Protein AF-A0A7T4A1D5-F1 (afdb_monomer_lite)

Secondary structure (DSSP, 8-state):
---TTHHHHHHHHHHHHHHHHHT-HHHHHHTEEEEEEEEETTEEEEE-HHHHHHHHHHH--EEEEEEEEE-SSSEEEEEEEEEETTEEEEEEEEEEEEEEEETTEEEEEEEEEESSHHHHHHHHHHHHHHHHH-----S--

Foldseek 3Di:
DPDPLPVQLVVLVVLCLVCLQVLPLVSQQVSEDAWAWEQDPVGIDTDHSNVSSVCSVVFVKHWDWDDWADDDSFWIKTWTFMATPVGRPTAIKIWIWGWDQDPSGIHTRYTYIGNDPVVRVVVRVVVVVVVVVPDPPPPDD

pLDDT: mean 91.32, std 13.36, range [38.12, 98.81]

Sequence (141 aa):
MTSQHTPAIEAAISEWHAAVNSGDRARCVRAVGDPIVVLGPKGAGPITPAEFADWVDRSGIRMTPRSWHPISERLMVVEQEATWPQNPTPTRVATVFRISDAARGTVVTAALRQPSLRSALDLAFICREMAATDHTADPLA

Radius of gyration: 15.19 Å; chains: 1; bounding box: 49×26×37 Å

InterPro domains:
  IPR032710 NTF2-like domain superfamily [SSF54427] (6-103)

Structure (mmCIF, N/CA/C/O backbone):
data_AF-A0A7T4A1D5-F1
#
_entry.id   AF-A0A7T4A1D5-F1
#
loop_
_atom_site.group_PDB
_atom_site.id
_atom_site.type_symbol
_atom_site.label_atom_id
_atom_site.label_alt_id
_atom_site.label_comp_id
_atom_site.label_asym_id
_atom_site.label_entity_id
_atom_site.label_seq_id
_atom_site.pdbx_PDB_ins_code
_atom_site.Cartn_x
_atom_site.Cartn_y
_atom_site.Cartn_z
_atom_site.occupancy
_atom_site.B_iso_or_equiv
_atom_site.auth_seq_id
_atom_site.auth_comp_id
_atom_site.auth_asym_id
_atom_site.auth_atom_id
_atom_site.pdbx_PDB_model_num
ATOM 1 N N . MET A 1 1 ? 24.663 9.618 6.011 1.00 38.12 1 MET A N 1
ATOM 2 C CA . MET A 1 1 ? 24.350 10.159 4.673 1.00 38.12 1 MET A CA 1
ATOM 3 C C . MET A 1 1 ? 22.866 9.949 4.447 1.00 38.12 1 MET A C 1
ATOM 5 O O . MET A 1 1 ? 22.446 8.811 4.315 1.00 38.12 1 MET A O 1
ATOM 9 N N . THR A 1 2 ? 22.055 10.999 4.535 1.00 43.38 2 THR A N 1
ATOM 10 C CA . THR A 1 2 ? 20.627 10.939 4.196 1.00 43.38 2 THR A CA 1
ATOM 11 C C . THR A 1 2 ? 20.516 10.784 2.681 1.00 43.38 2 THR A C 1
ATOM 13 O O . THR A 1 2 ? 20.916 11.681 1.942 1.00 43.38 2 THR A O 1
ATOM 16 N N . SER A 1 3 ? 20.070 9.614 2.216 1.00 53.41 3 SER A N 1
ATOM 17 C CA . SER A 1 3 ? 19.931 9.317 0.788 1.00 53.41 3 SER A CA 1
ATOM 18 C C . SER A 1 3 ? 18.976 10.307 0.122 1.00 53.41 3 SER A C 1
ATOM 20 O O . SER A 1 3 ? 17.866 10.529 0.602 1.00 53.41 3 SER A O 1
ATOM 22 N N . GLN A 1 4 ? 19.390 10.867 -1.016 1.00 56.34 4 GLN A N 1
ATOM 23 C CA . GLN A 1 4 ? 18.609 11.823 -1.814 1.00 56.34 4 GLN A CA 1
ATOM 24 C C . GLN A 1 4 ? 17.277 11.239 -2.341 1.00 56.34 4 GLN A C 1
ATOM 26 O O . GLN A 1 4 ? 16.424 11.986 -2.807 1.00 56.34 4 GLN A O 1
ATOM 31 N N . HIS A 1 5 ? 17.077 9.921 -2.222 1.00 66.44 5 HIS A N 1
ATOM 32 C CA . HIS A 1 5 ? 15.896 9.186 -2.682 1.00 66.44 5 HIS A CA 1
ATOM 33 C C . HIS A 1 5 ? 14.720 9.167 -1.689 1.00 66.44 5 HIS A C 1
ATOM 35 O O . HIS A 1 5 ? 13.578 8.986 -2.108 1.00 66.44 5 HIS A O 1
ATOM 41 N N . THR A 1 6 ? 14.954 9.390 -0.391 1.00 76.12 6 THR A N 1
ATOM 42 C CA . THR A 1 6 ? 13.886 9.340 0.627 1.00 76.12 6 THR A CA 1
ATOM 43 C C . THR A 1 6 ? 12.722 10.302 0.336 1.00 76.12 6 THR A C 1
ATOM 45 O O . THR A 1 6 ? 11.578 9.850 0.392 1.00 76.12 6 THR A O 1
ATOM 48 N N . PRO A 1 7 ? 12.953 11.569 -0.073 1.00 83.94 7 PRO A N 1
ATOM 49 C CA . PRO A 1 7 ? 11.863 12.491 -0.399 1.00 83.94 7 PRO A CA 1
ATOM 50 C C . PRO A 1 7 ? 10.974 12.018 -1.560 1.00 83.94 7 PRO A C 1
ATOM 52 O O . PRO A 1 7 ? 9.764 12.228 -1.532 1.00 83.94 7 PRO A O 1
ATOM 55 N N . ALA A 1 8 ? 11.546 11.355 -2.573 1.00 87.75 8 ALA A N 1
ATOM 56 C CA . ALA A 1 8 ? 10.786 10.842 -3.716 1.00 87.75 8 ALA A CA 1
ATOM 57 C C . ALA A 1 8 ? 9.917 9.633 -3.328 1.00 87.75 8 ALA A C 1
ATOM 59 O O . ALA A 1 8 ? 8.749 9.559 -3.717 1.00 87.75 8 ALA A O 1
ATOM 60 N N . ILE A 1 9 ? 10.457 8.721 -2.507 1.00 94.06 9 ILE A N 1
ATOM 61 C CA . ILE A 1 9 ? 9.702 7.590 -1.946 1.00 94.06 9 ILE A CA 1
ATOM 62 C C . ILE A 1 9 ? 8.525 8.098 -1.106 1.00 94.06 9 ILE A C 1
ATOM 64 O O . ILE A 1 9 ? 7.390 7.654 -1.287 1.00 94.06 9 ILE A O 1
ATOM 68 N N . GLU A 1 10 ? 8.785 9.042 -0.198 1.00 95.56 10 GLU A N 1
ATOM 69 C CA . GLU A 1 10 ? 7.761 9.625 0.671 1.00 95.56 10 GLU A CA 1
ATOM 70 C C . GLU A 1 10 ? 6.669 10.337 -0.130 1.00 95.56 10 GLU A C 1
ATOM 72 O O . GLU A 1 10 ? 5.488 10.175 0.183 1.00 95.56 10 GLU A O 1
ATOM 77 N N . ALA A 1 11 ? 7.030 11.062 -1.194 1.00 95.56 11 ALA A N 1
ATOM 78 C CA . ALA A 1 11 ? 6.071 11.727 -2.072 1.00 95.56 11 ALA A CA 1
ATOM 79 C C . ALA A 1 11 ? 5.159 10.725 -2.799 1.00 95.56 11 ALA A C 1
ATOM 81 O O . ALA A 1 11 ? 3.936 10.875 -2.760 1.00 95.56 11 ALA A O 1
ATOM 82 N N . ALA A 1 12 ? 5.724 9.671 -3.398 1.00 96.88 12 ALA A N 1
ATOM 83 C CA . ALA A 1 12 ? 4.948 8.641 -4.093 1.00 96.88 12 ALA A CA 1
ATOM 84 C C . ALA A 1 12 ? 3.997 7.893 -3.141 1.00 96.88 12 ALA A C 1
ATOM 86 O O . ALA A 1 12 ? 2.830 7.665 -3.461 1.00 96.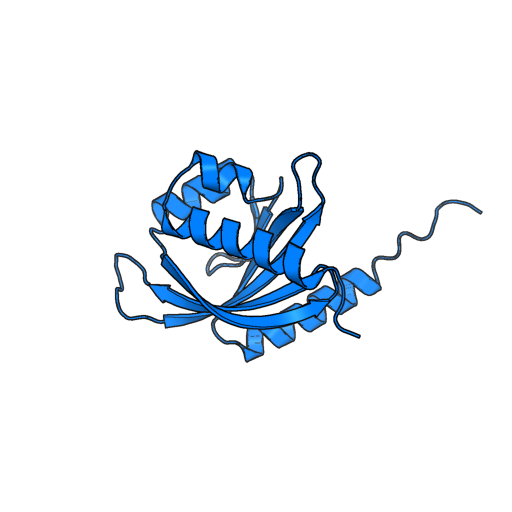88 12 ALA A O 1
ATOM 87 N N . ILE A 1 13 ? 4.465 7.555 -1.936 1.00 98.31 13 ILE A N 1
ATOM 88 C CA . ILE A 1 13 ? 3.634 6.887 -0.926 1.00 98.31 13 ILE A CA 1
ATOM 89 C C . ILE A 1 13 ? 2.581 7.846 -0.357 1.00 98.31 13 ILE A C 1
ATOM 91 O O . ILE A 1 13 ? 1.459 7.426 -0.072 1.00 98.31 13 ILE A O 1
ATOM 95 N N . SER A 1 14 ? 2.894 9.131 -0.196 1.00 98.19 14 SER A N 1
ATOM 96 C CA . SER A 1 14 ? 1.914 10.136 0.233 1.00 98.19 14 SER A CA 1
ATOM 97 C C . SER A 1 14 ? 0.802 10.306 -0.802 1.00 98.19 14 SER A C 1
ATOM 99 O O . SER A 1 14 ? -0.372 10.342 -0.432 1.00 98.19 14 SER A O 1
ATOM 101 N N . GLU A 1 15 ? 1.148 10.326 -2.092 1.00 97.75 15 GLU A N 1
ATOM 102 C CA . GLU A 1 15 ? 0.170 10.345 -3.182 1.00 97.75 15 GLU A CA 1
ATOM 103 C C . GLU A 1 15 ? -0.692 9.079 -3.184 1.00 97.75 15 GLU A C 1
ATOM 105 O O . GLU A 1 15 ? -1.913 9.172 -3.298 1.00 97.75 15 GLU A O 1
ATOM 110 N N . TRP A 1 16 ? -0.090 7.909 -2.955 1.00 98.38 16 TRP A N 1
ATOM 111 C CA . TRP A 1 16 ? -0.827 6.655 -2.799 1.00 98.38 16 TRP A CA 1
ATOM 112 C C . TRP A 1 16 ? -1.856 6.729 -1.662 1.00 98.38 16 TRP A C 1
ATOM 114 O O . TRP A 1 16 ? -3.025 6.403 -1.869 1.00 98.38 16 TRP A O 1
ATOM 124 N N . HIS A 1 17 ? -1.473 7.224 -0.478 1.00 98.62 17 HIS A N 1
ATOM 125 C CA . HIS A 1 17 ? -2.410 7.386 0.641 1.00 98.62 17 HIS A CA 1
ATOM 126 C C . HIS A 1 17 ? -3.525 8.377 0.309 1.00 98.62 17 HIS A C 1
ATOM 128 O O . HIS A 1 17 ? -4.687 8.134 0.633 1.00 98.62 17 HIS A O 1
ATOM 134 N N . ALA A 1 18 ? -3.192 9.490 -0.343 1.00 98.44 18 ALA A N 1
ATOM 135 C CA . ALA A 1 18 ? -4.173 10.487 -0.731 1.00 98.44 18 ALA A CA 1
ATOM 136 C C . ALA A 1 18 ? -5.162 9.944 -1.779 1.00 98.44 18 ALA A C 1
ATOM 138 O O . ALA A 1 18 ? -6.355 10.236 -1.690 1.00 98.44 18 ALA A O 1
ATOM 139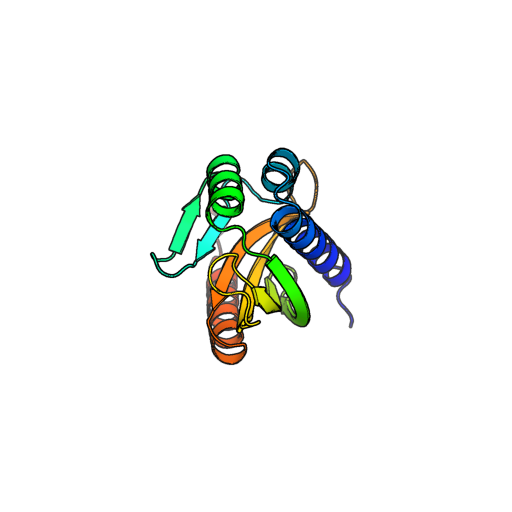 N N . ALA A 1 19 ? -4.701 9.103 -2.709 1.00 98.19 19 ALA A N 1
ATOM 140 C CA . ALA A 1 19 ? -5.549 8.378 -3.648 1.00 98.19 19 ALA A CA 1
ATOM 141 C C . ALA A 1 19 ? -6.520 7.439 -2.916 1.00 98.19 19 ALA A C 1
ATOM 143 O O . ALA A 1 19 ? -7.733 7.634 -3.018 1.00 98.19 19 ALA A O 1
ATOM 144 N N . VAL A 1 20 ? -5.999 6.518 -2.094 1.00 98.12 20 VAL A N 1
ATOM 145 C CA . VAL A 1 20 ? -6.807 5.565 -1.309 1.00 98.12 20 VAL A CA 1
ATOM 146 C C . VAL A 1 20 ? -7.838 6.281 -0.434 1.00 98.12 20 VAL A C 1
ATOM 148 O O . VAL A 1 20 ? -9.017 5.947 -0.465 1.00 98.12 20 VAL A O 1
ATOM 151 N N . ASN A 1 21 ? -7.425 7.317 0.299 1.00 98.25 21 ASN A N 1
ATOM 152 C CA . ASN A 1 21 ? -8.303 8.036 1.227 1.00 98.25 21 ASN A CA 1
ATOM 153 C C . ASN A 1 21 ? -9.377 8.886 0.538 1.00 98.25 21 ASN A C 1
ATOM 155 O O . ASN A 1 21 ? -10.388 9.218 1.166 1.00 98.25 21 ASN A O 1
ATOM 159 N N . SER A 1 22 ? -9.137 9.290 -0.711 1.00 97.69 22 SER A N 1
ATOM 160 C CA . SER A 1 22 ? -10.097 10.065 -1.498 1.00 97.69 22 SER A CA 1
ATOM 161 C C . SER A 1 22 ? -11.147 9.193 -2.182 1.00 97.69 22 SER A C 1
ATOM 163 O O . SER A 1 22 ? -12.253 9.673 -2.414 1.00 97.69 22 SER A O 1
ATOM 165 N N . GLY A 1 23 ? -10.811 7.941 -2.515 1.00 95.50 23 GLY A N 1
ATOM 166 C CA . GLY A 1 23 ? -11.634 7.109 -3.397 1.00 95.50 23 GLY A CA 1
ATOM 167 C C . GLY A 1 23 ? -11.725 7.641 -4.834 1.00 95.50 23 GLY A C 1
ATOM 168 O O . GLY A 1 23 ? -12.565 7.192 -5.604 1.00 95.50 23 GLY A O 1
ATOM 169 N N . ASP A 1 24 ? -10.891 8.614 -5.227 1.00 97.69 24 ASP A N 1
ATOM 170 C CA . ASP A 1 24 ? -10.832 9.071 -6.616 1.00 97.69 24 ASP A CA 1
ATOM 171 C C . ASP A 1 24 ? -10.190 7.975 -7.469 1.00 97.69 24 ASP A C 1
ATOM 173 O O . ASP A 1 24 ? -8.973 7.757 -7.449 1.00 97.69 24 ASP A O 1
ATOM 177 N N . ARG A 1 25 ? -11.030 7.297 -8.250 1.00 97.94 25 ARG A N 1
ATOM 178 C CA . ARG A 1 25 ? -10.632 6.212 -9.143 1.00 97.94 25 ARG A CA 1
ATOM 179 C C . ARG A 1 25 ? -9.496 6.606 -10.089 1.00 97.94 25 ARG A C 1
ATOM 181 O O . ARG A 1 25 ? -8.538 5.851 -10.256 1.00 97.94 25 ARG A O 1
ATOM 188 N N . ALA A 1 26 ? -9.581 7.780 -10.711 1.00 97.56 26 ALA A N 1
ATOM 189 C CA . ALA A 1 26 ? -8.581 8.229 -11.673 1.00 97.56 26 ALA A CA 1
ATOM 190 C C . ALA A 1 26 ? -7.249 8.533 -10.977 1.00 97.56 26 ALA A C 1
ATOM 192 O O . ALA A 1 26 ? -6.182 8.270 -11.536 1.00 97.56 26 ALA A O 1
ATOM 193 N N . ARG A 1 27 ? -7.303 9.064 -9.753 1.00 97.44 27 ARG A N 1
ATOM 194 C CA . ARG A 1 27 ? -6.122 9.265 -8.910 1.00 97.44 27 ARG A CA 1
ATOM 195 C C . ARG A 1 27 ? -5.489 7.939 -8.490 1.00 97.44 27 ARG A C 1
ATOM 197 O O . ARG A 1 27 ? -4.277 7.795 -8.617 1.00 97.44 27 ARG A O 1
ATOM 204 N N . CYS A 1 28 ? -6.296 6.953 -8.097 1.00 97.81 28 CYS A N 1
ATOM 205 C CA . CYS A 1 28 ? -5.825 5.610 -7.741 1.00 97.81 28 CYS A CA 1
ATOM 206 C C . CYS A 1 28 ? -5.060 4.946 -8.887 1.00 97.81 28 CYS A C 1
ATOM 208 O O . CYS A 1 28 ? -3.968 4.432 -8.666 1.00 97.81 28 CYS A O 1
ATOM 210 N N . VAL A 1 29 ? -5.586 5.025 -10.114 1.00 97.38 29 VAL A N 1
ATOM 211 C CA . VAL A 1 29 ? -4.927 4.474 -11.309 1.00 97.38 29 VAL A CA 1
ATOM 212 C C . VAL A 1 29 ? -3.557 5.115 -11.560 1.00 97.38 29 VAL A C 1
ATOM 214 O O . VAL A 1 29 ? -2.630 4.426 -11.967 1.00 97.38 29 VAL A O 1
ATOM 217 N N . ARG A 1 30 ? -3.405 6.424 -11.322 1.00 96.12 30 ARG A N 1
ATOM 218 C CA . ARG A 1 30 ? -2.131 7.132 -11.555 1.00 96.12 30 ARG A CA 1
ATOM 219 C C . ARG A 1 30 ? -1.098 6.932 -10.446 1.00 96.12 30 ARG A C 1
ATOM 221 O O . ARG A 1 30 ? 0.086 7.106 -10.708 1.00 96.12 30 ARG A O 1
ATOM 228 N N . ALA A 1 31 ? -1.534 6.616 -9.229 1.00 96.75 31 ALA A N 1
ATOM 229 C CA . ALA A 1 31 ? -0.657 6.498 -8.064 1.00 96.75 31 ALA A CA 1
ATOM 230 C C . ALA A 1 31 ? 0.143 5.181 -8.019 1.00 96.75 31 ALA A C 1
ATOM 232 O O . ALA A 1 31 ? 1.020 5.015 -7.165 1.00 96.75 31 ALA A O 1
ATOM 233 N N . VAL A 1 32 ? -0.161 4.234 -8.911 1.00 97.81 32 VAL A N 1
ATOM 234 C CA . VAL A 1 32 ? 0.402 2.882 -8.898 1.00 97.81 32 VAL A CA 1
ATOM 235 C C . VAL A 1 32 ? 1.067 2.518 -10.223 1.00 97.81 32 VAL A C 1
ATOM 237 O O . VAL A 1 32 ? 0.738 3.062 -11.276 1.00 97.81 32 VAL A O 1
ATOM 240 N N . GLY A 1 33 ? 2.024 1.594 -10.161 1.00 96.94 33 GLY A N 1
ATOM 241 C CA . GLY A 1 33 ? 2.588 0.948 -11.340 1.00 96.94 33 GLY A CA 1
ATOM 242 C C . GLY A 1 33 ? 1.622 -0.054 -11.970 1.00 96.94 33 GLY A C 1
ATOM 243 O O . GLY A 1 33 ? 0.625 -0.447 -11.364 1.00 96.94 33 GLY A O 1
ATOM 244 N N . ASP A 1 34 ? 1.947 -0.476 -13.190 1.00 95.38 34 ASP A N 1
ATOM 245 C CA . ASP A 1 34 ? 1.219 -1.509 -13.923 1.00 95.38 34 ASP A CA 1
ATOM 246 C C . ASP A 1 34 ? 2.161 -2.697 -14.208 1.00 95.38 34 ASP A C 1
ATOM 248 O O . ASP A 1 34 ? 3.037 -2.573 -15.071 1.00 95.38 34 ASP A O 1
ATOM 252 N N . PRO A 1 35 ? 2.055 -3.816 -13.463 1.00 96.00 35 PRO A N 1
ATOM 253 C CA . PRO A 1 35 ? 1.104 -4.066 -12.372 1.00 96.00 35 PRO A CA 1
ATOM 254 C C . PRO A 1 35 ? 1.536 -3.458 -11.020 1.00 96.00 35 PRO A C 1
ATOM 256 O O . PRO A 1 35 ? 2.695 -3.083 -10.821 1.00 96.00 35 PRO A O 1
ATOM 259 N N . ILE A 1 36 ? 0.612 -3.455 -10.050 1.00 97.62 36 ILE A N 1
ATOM 260 C CA . ILE A 1 36 ? 0.908 -3.297 -8.617 1.00 97.62 36 ILE A CA 1
ATOM 261 C C . ILE A 1 36 ? 0.716 -4.628 -7.890 1.00 97.62 36 ILE A C 1
ATOM 263 O O . ILE A 1 36 ? -0.299 -5.300 -8.054 1.00 97.62 36 ILE A O 1
ATOM 267 N N . VAL A 1 37 ? 1.670 -5.001 -7.036 1.00 98.00 37 VAL A N 1
ATOM 268 C CA . VAL A 1 37 ? 1.537 -6.165 -6.150 1.00 98.00 37 VAL A CA 1
ATOM 269 C C . VAL A 1 37 ? 0.884 -5.750 -4.837 1.00 98.00 37 VAL A C 1
ATOM 271 O O . VAL A 1 37 ? 1.397 -4.894 -4.117 1.00 98.00 37 VAL A O 1
ATOM 274 N N . VAL A 1 38 ? -0.225 -6.390 -4.481 1.00 97.06 38 VAL A N 1
ATOM 275 C CA . VAL A 1 38 ? -0.896 -6.169 -3.195 1.00 97.06 38 VAL A CA 1
ATOM 276 C C . VAL A 1 38 ? -0.863 -7.437 -2.357 1.00 97.06 38 VAL A C 1
ATOM 278 O O . VAL A 1 38 ? -0.983 -8.536 -2.891 1.00 97.06 38 VAL A O 1
ATOM 281 N N . LEU A 1 39 ? -0.725 -7.293 -1.039 1.00 93.88 39 LEU A N 1
ATOM 282 C CA . LEU A 1 39 ? -0.928 -8.384 -0.081 1.00 93.88 39 LEU A CA 1
ATOM 283 C C . LEU A 1 39 ? -2.035 -7.997 0.895 1.00 93.88 39 LEU A C 1
ATOM 285 O O . LEU A 1 39 ? -1.954 -6.981 1.589 1.00 93.88 39 LEU A O 1
ATOM 289 N N . GLY A 1 40 ? -3.066 -8.838 0.944 1.00 83.56 40 GLY A N 1
ATOM 290 C CA . GLY A 1 40 ? -4.180 -8.721 1.874 1.00 83.56 40 GLY A CA 1
ATOM 291 C C . GLY A 1 40 ? -4.638 -10.086 2.394 1.00 83.56 40 GLY A C 1
ATOM 292 O O . GLY A 1 40 ? -3.996 -11.101 2.133 1.00 83.56 40 GLY A O 1
ATOM 293 N N . PRO A 1 41 ? -5.781 -10.151 3.099 1.00 79.19 41 PRO A N 1
ATOM 294 C CA . PRO A 1 41 ? -6.277 -11.390 3.711 1.00 79.19 41 PRO A CA 1
ATOM 295 C C . PRO A 1 41 ? -6.528 -12.546 2.730 1.00 79.19 41 PRO A C 1
ATOM 297 O O . PRO A 1 41 ? -6.597 -13.694 3.146 1.00 79.19 41 PRO A O 1
ATOM 300 N N . LYS A 1 42 ? -6.684 -12.246 1.434 1.00 80.56 42 LYS A N 1
ATOM 301 C CA . LYS A 1 42 ? -6.903 -13.236 0.367 1.00 80.56 42 LYS A CA 1
ATOM 302 C C . LYS A 1 42 ? -5.603 -13.719 -0.298 1.00 80.56 42 LYS A C 1
ATOM 304 O O . LYS A 1 42 ? -5.676 -14.451 -1.276 1.00 80.56 42 LYS A O 1
ATOM 309 N N . GLY A 1 43 ? -4.441 -13.311 0.212 1.00 88.38 43 GLY A N 1
ATOM 310 C CA . GLY A 1 43 ? -3.131 -13.617 -0.361 1.00 88.38 43 GLY A CA 1
ATOM 311 C C . GLY A 1 43 ? -2.476 -12.420 -1.050 1.00 88.38 43 GLY A C 1
ATOM 312 O O . GLY A 1 43 ? -2.990 -11.296 -1.004 1.00 88.38 43 GLY A O 1
ATOM 313 N N . ALA A 1 44 ? -1.308 -12.676 -1.644 1.00 90.06 44 ALA A N 1
ATOM 314 C CA . ALA A 1 44 ? -0.560 -11.715 -2.447 1.00 90.06 44 ALA A CA 1
ATOM 315 C C . ALA A 1 44 ? -0.746 -11.984 -3.940 1.00 90.06 44 ALA A C 1
ATOM 317 O O . ALA A 1 44 ? -0.787 -13.140 -4.358 1.00 90.06 44 ALA A O 1
ATOM 318 N N . GLY A 1 45 ? -0.792 -10.924 -4.741 1.00 94.75 45 GLY A N 1
ATOM 319 C CA . GLY A 1 45 ? -0.791 -11.054 -6.192 1.00 94.75 45 GLY A CA 1
ATOM 320 C C . GLY A 1 45 ? -0.651 -9.716 -6.914 1.00 94.75 45 GLY A C 1
ATOM 321 O O . GLY A 1 45 ? -0.942 -8.668 -6.323 1.00 94.75 45 GLY A O 1
ATOM 322 N N . PRO A 1 46 ? -0.187 -9.738 -8.175 1.00 97.50 46 PRO A N 1
ATOM 323 C CA . PRO A 1 46 ? -0.253 -8.578 -9.047 1.00 97.50 46 PRO A CA 1
ATOM 324 C C . PRO A 1 46 ? -1.708 -8.303 -9.434 1.00 97.50 46 PRO A C 1
ATOM 326 O O . PR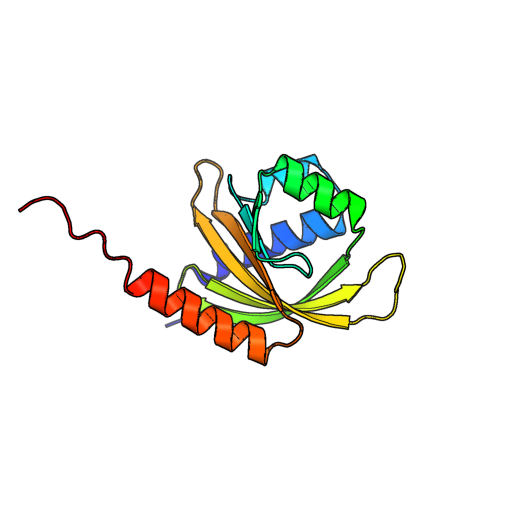O A 1 46 ? -2.468 -9.229 -9.713 1.00 97.50 46 PRO A O 1
ATOM 329 N N . ILE A 1 47 ? -2.074 -7.028 -9.470 1.00 97.44 47 ILE A N 1
ATOM 330 C CA . ILE A 1 47 ? -3.341 -6.539 -10.009 1.00 97.44 47 ILE A CA 1
ATOM 331 C C . ILE A 1 47 ? -3.073 -5.331 -10.906 1.00 97.44 47 ILE A C 1
ATOM 333 O O . ILE A 1 47 ? -2.075 -4.620 -10.750 1.00 97.44 47 ILE A O 1
ATOM 337 N N . THR A 1 48 ? -3.974 -5.095 -11.848 1.00 98.00 48 THR A N 1
ATOM 338 C CA . THR A 1 48 ? -3.945 -3.914 -12.711 1.00 98.00 48 THR A CA 1
ATOM 339 C C . THR A 1 48 ? -4.287 -2.642 -11.918 1.00 98.00 48 THR A C 1
ATOM 341 O O . THR A 1 48 ? -4.968 -2.708 -10.886 1.00 98.00 48 THR A O 1
ATOM 344 N N . PRO A 1 49 ? -3.912 -1.446 -12.408 1.00 97.81 49 PRO A N 1
ATOM 345 C CA . PRO A 1 49 ? -4.330 -0.182 -11.798 1.00 97.81 49 PRO A CA 1
ATOM 346 C C . PRO A 1 49 ? -5.856 -0.023 -11.676 1.00 97.81 49 PRO A C 1
ATOM 348 O O . PRO A 1 49 ? -6.350 0.583 -10.724 1.00 97.81 49 PRO A O 1
ATOM 351 N N . ALA A 1 50 ? -6.620 -0.583 -12.622 1.00 98.38 50 ALA A N 1
ATOM 352 C CA . ALA A 1 50 ? -8.081 -0.566 -12.589 1.00 98.38 50 ALA A CA 1
ATOM 353 C C . ALA A 1 50 ? -8.639 -1.435 -11.450 1.00 98.38 50 ALA A C 1
ATOM 355 O O . ALA A 1 50 ? -9.501 -0.981 -10.698 1.00 98.38 50 ALA A O 1
ATOM 356 N N . GLU A 1 51 ? -8.104 -2.645 -11.273 1.00 97.94 51 GLU A N 1
ATOM 357 C CA . GLU A 1 51 ? -8.473 -3.536 -10.168 1.00 97.94 51 GLU A CA 1
ATOM 358 C C . GLU A 1 51 ? -8.049 -2.974 -8.807 1.00 97.94 51 GLU A C 1
ATOM 360 O O . GLU A 1 51 ? -8.748 -3.175 -7.809 1.00 97.94 51 GLU A O 1
ATOM 365 N N . PHE A 1 52 ? -6.928 -2.245 -8.756 1.00 97.75 52 PHE A N 1
ATOM 366 C CA . PHE A 1 52 ? -6.519 -1.507 -7.564 1.00 97.75 52 PHE A CA 1
ATOM 367 C C . PHE A 1 52 ? -7.554 -0.440 -7.195 1.00 97.75 52 PHE A C 1
ATOM 369 O O . PHE A 1 52 ? -7.987 -0.380 -6.044 1.00 97.75 52 PHE A O 1
ATOM 376 N N . ALA A 1 53 ? -8.012 0.352 -8.166 1.00 98.19 53 ALA A N 1
ATOM 377 C CA . ALA A 1 53 ? -9.050 1.346 -7.927 1.00 98.19 53 ALA A CA 1
ATOM 378 C C . ALA A 1 53 ? -10.386 0.695 -7.508 1.00 98.19 53 ALA A C 1
ATOM 380 O O . ALA A 1 53 ? -11.000 1.135 -6.540 1.00 98.19 53 ALA A O 1
ATOM 381 N N . ASP A 1 54 ? -10.777 -0.427 -8.129 1.00 97.19 54 ASP A N 1
ATOM 382 C CA . ASP A 1 54 ? -11.947 -1.204 -7.690 1.00 97.19 54 ASP A CA 1
ATOM 383 C C . ASP A 1 54 ? -11.807 -1.712 -6.247 1.00 97.19 54 ASP A C 1
ATOM 385 O O . ASP A 1 54 ? -12.785 -1.818 -5.505 1.00 97.19 54 ASP A O 1
ATOM 389 N N . TRP A 1 55 ? -10.596 -2.094 -5.836 1.00 95.00 55 TRP A N 1
ATOM 390 C CA . TRP A 1 55 ? -10.329 -2.500 -4.460 1.00 95.00 55 TRP A CA 1
ATOM 391 C C . TRP A 1 55 ? -10.471 -1.331 -3.479 1.00 95.00 55 TRP A C 1
ATOM 393 O O . TRP A 1 55 ? -11.069 -1.529 -2.416 1.00 95.00 55 TRP A O 1
ATOM 403 N N . VAL A 1 56 ? -9.981 -0.136 -3.826 1.00 96.19 56 VAL A N 1
ATOM 404 C CA . VAL A 1 56 ? -10.177 1.076 -3.012 1.00 96.19 56 VAL A CA 1
ATOM 405 C C . VAL A 1 56 ? -11.672 1.337 -2.829 1.00 96.19 56 VAL A C 1
ATOM 407 O O . VAL A 1 56 ? -12.134 1.392 -1.688 1.00 96.19 56 VAL A O 1
ATOM 410 N N . ASP A 1 57 ? -12.434 1.357 -3.926 1.00 96.06 57 ASP A N 1
ATOM 411 C CA . ASP A 1 57 ? -13.880 1.610 -3.919 1.00 96.06 57 ASP A CA 1
ATOM 412 C C . ASP A 1 57 ? -14.636 0.597 -3.044 1.00 96.06 57 ASP A C 1
ATOM 414 O O . ASP A 1 57 ? -15.430 0.968 -2.178 1.00 96.06 57 ASP A O 1
ATOM 418 N N . ARG A 1 58 ? -14.362 -0.704 -3.217 1.00 94.56 58 ARG A N 1
ATOM 419 C CA . ARG A 1 58 ? -15.033 -1.767 -2.447 1.00 94.56 58 ARG A CA 1
ATOM 420 C C . ARG A 1 58 ? -14.645 -1.782 -0.973 1.00 94.56 58 ARG A C 1
ATOM 422 O O . ARG A 1 58 ? -15.462 -2.156 -0.135 1.00 94.56 58 ARG A O 1
ATOM 429 N N . SER A 1 59 ? -13.385 -1.488 -0.657 1.00 93.50 59 SER A N 1
ATOM 430 C CA . SER A 1 59 ? -12.892 -1.569 0.720 1.00 93.50 59 SER A CA 1
ATOM 431 C C . SER A 1 59 ? -13.322 -0.368 1.557 1.00 93.50 59 SER A C 1
ATOM 433 O O . SER A 1 59 ? -13.523 -0.523 2.763 1.00 93.50 59 SER A O 1
ATOM 435 N N . GLY A 1 60 ? -13.424 0.816 0.939 1.00 95.00 60 GLY A N 1
ATOM 436 C CA . GLY A 1 60 ? -13.650 2.085 1.629 1.00 95.00 60 GLY A CA 1
ATOM 437 C C . GLY A 1 60 ? -12.602 2.386 2.705 1.00 95.00 60 GLY A C 1
ATOM 438 O O . GLY A 1 60 ? -12.879 3.149 3.632 1.00 95.00 60 GLY A O 1
ATOM 439 N N . ILE A 1 61 ? -11.436 1.734 2.633 1.00 95.50 61 ILE A N 1
ATOM 440 C CA . ILE A 1 61 ? -10.392 1.842 3.647 1.00 95.50 61 ILE A CA 1
ATOM 441 C C . ILE A 1 61 ? -9.853 3.270 3.691 1.00 95.50 61 ILE A C 1
ATOM 443 O O . ILE A 1 61 ? -9.599 3.888 2.660 1.00 95.50 61 ILE A O 1
ATOM 447 N N . ARG A 1 62 ? -9.628 3.777 4.901 1.00 97.44 62 ARG A N 1
ATOM 448 C CA . ARG A 1 62 ? -8.855 4.998 5.128 1.00 97.44 62 ARG A CA 1
ATOM 449 C C . ARG A 1 62 ? -7.609 4.663 5.922 1.00 97.44 62 ARG A C 1
ATOM 451 O O . ARG A 1 62 ? -7.659 3.822 6.813 1.00 97.44 62 ARG A O 1
ATOM 458 N N . MET A 1 63 ? -6.494 5.294 5.584 1.00 97.75 63 MET A N 1
ATOM 459 C CA . MET A 1 63 ? -5.181 5.021 6.153 1.00 97.75 63 MET A CA 1
ATOM 460 C C . MET A 1 63 ? -4.430 6.330 6.395 1.00 97.75 63 MET A C 1
ATOM 462 O O . MET A 1 63 ? -4.126 7.063 5.453 1.00 97.75 63 MET A O 1
ATOM 466 N N . THR A 1 64 ? -4.092 6.602 7.651 1.00 97.81 64 THR A N 1
ATOM 467 C CA . THR A 1 64 ? -3.283 7.764 8.042 1.00 97.81 64 THR A CA 1
ATOM 468 C C . THR A 1 64 ? -1.867 7.301 8.389 1.00 97.81 64 THR A C 1
ATOM 470 O O . THR A 1 64 ? -1.719 6.527 9.341 1.00 97.81 64 THR A O 1
ATOM 473 N N . PRO A 1 65 ? -0.823 7.747 7.660 1.00 98.12 65 PRO A N 1
ATOM 474 C CA . PRO A 1 65 ? 0.570 7.451 7.997 1.00 98.12 65 PRO A CA 1
ATOM 475 C C . PRO A 1 65 ? 0.943 7.940 9.402 1.00 98.12 65 PRO A C 1
ATOM 477 O O . PRO A 1 65 ? 0.510 9.011 9.828 1.00 98.12 65 PRO A O 1
ATOM 480 N N . ARG A 1 66 ? 1.765 7.171 10.124 1.00 97.75 66 ARG A N 1
ATOM 481 C CA . ARG A 1 66 ? 2.199 7.475 11.501 1.00 97.75 66 ARG A CA 1
ATOM 482 C C . ARG A 1 66 ? 3.710 7.529 11.648 1.00 97.75 66 ARG A C 1
ATOM 484 O O . ARG A 1 66 ? 4.225 8.488 12.210 1.00 97.75 66 ARG A O 1
ATOM 491 N N . SER A 1 67 ? 4.405 6.496 11.187 1.00 97.94 67 SER A N 1
ATOM 492 C CA . SER A 1 67 ? 5.864 6.409 11.243 1.00 97.94 67 SER A CA 1
ATOM 493 C C . SER A 1 67 ? 6.401 5.776 9.965 1.00 97.94 67 SER A C 1
ATOM 495 O O . SER A 1 67 ? 5.743 4.925 9.365 1.00 97.94 67 SER A O 1
ATOM 497 N N . TRP A 1 68 ? 7.578 6.230 9.545 1.00 98.25 68 TRP A N 1
ATOM 498 C CA . TRP A 1 68 ? 8.220 5.871 8.286 1.00 98.25 68 TRP A CA 1
ATOM 499 C C . TRP A 1 68 ? 9.568 5.228 8.589 1.00 98.25 68 TRP A C 1
ATOM 501 O O . TRP A 1 68 ? 10.344 5.754 9.386 1.00 98.25 68 TRP A O 1
ATOM 511 N N . HIS A 1 69 ? 9.831 4.085 7.969 1.00 97.88 69 HIS A N 1
ATOM 512 C CA . HIS A 1 69 ? 10.998 3.250 8.231 1.00 97.88 69 HIS A CA 1
ATOM 513 C C . HIS A 1 69 ? 11.662 2.922 6.890 1.00 97.88 69 HIS A C 1
ATOM 515 O O . HIS A 1 69 ? 11.236 1.984 6.207 1.00 97.88 69 HIS A O 1
ATOM 521 N N . PRO A 1 70 ? 12.663 3.714 6.467 1.00 96.69 70 PRO A N 1
ATOM 522 C CA . PRO A 1 70 ? 13.383 3.467 5.224 1.00 96.69 70 PRO A CA 1
ATOM 523 C C . PRO A 1 70 ? 14.115 2.122 5.282 1.00 96.69 70 PRO A C 1
ATOM 525 O O . PRO A 1 70 ? 14.808 1.837 6.257 1.00 96.69 70 PRO A O 1
ATOM 528 N N . ILE A 1 71 ? 13.982 1.306 4.234 1.00 96.19 71 ILE A N 1
ATOM 529 C CA . ILE A 1 71 ? 14.610 -0.026 4.149 1.00 96.19 71 ILE A CA 1
ATOM 530 C C . ILE A 1 71 ? 15.692 -0.054 3.069 1.00 96.19 71 ILE A C 1
ATOM 532 O O . ILE A 1 71 ? 16.751 -0.651 3.258 1.00 96.19 71 ILE A O 1
ATOM 536 N N . SER A 1 72 ? 15.425 0.589 1.932 1.00 93.12 72 SER A N 1
ATOM 537 C CA . SER A 1 72 ? 16.374 0.798 0.836 1.00 93.12 72 SER A CA 1
ATOM 538 C C . SER A 1 72 ? 15.946 2.007 -0.002 1.00 93.12 72 SER A C 1
ATOM 540 O O . SER A 1 72 ? 14.943 2.652 0.297 1.00 93.12 72 SER A O 1
ATOM 542 N N . GLU A 1 73 ? 16.652 2.291 -1.096 1.00 90.69 73 GLU A N 1
ATOM 543 C CA . GLU A 1 73 ? 16.281 3.361 -2.038 1.00 90.69 73 GLU A CA 1
ATOM 544 C C . GLU A 1 73 ? 14.940 3.136 -2.750 1.00 90.69 73 GLU A C 1
ATOM 546 O O . GLU A 1 73 ? 14.423 4.041 -3.397 1.00 90.69 73 GLU A O 1
ATOM 551 N N . ARG A 1 74 ? 14.372 1.929 -2.657 1.00 93.50 74 ARG A N 1
ATOM 552 C CA . ARG A 1 74 ? 13.093 1.582 -3.293 1.00 93.50 74 ARG A CA 1
ATOM 553 C C . ARG A 1 74 ? 12.066 0.997 -2.333 1.00 93.50 74 ARG A C 1
ATOM 555 O O . ARG A 1 74 ? 10.934 0.776 -2.756 1.00 93.50 74 ARG A O 1
ATOM 562 N N . LEU A 1 75 ? 12.445 0.716 -1.085 1.00 96.50 75 LEU A N 1
ATOM 563 C CA . LEU A 1 75 ? 11.590 0.074 -0.088 1.00 96.50 75 LEU A CA 1
ATOM 564 C C . LEU A 1 75 ? 11.434 0.950 1.155 1.00 96.50 75 LEU A C 1
ATOM 566 O O . LEU A 1 75 ? 12.414 1.412 1.741 1.00 96.50 75 LEU A O 1
ATOM 570 N N . MET A 1 76 ? 10.190 1.103 1.591 1.00 98.19 76 MET A N 1
ATOM 571 C CA . MET A 1 76 ? 9.807 1.845 2.788 1.00 98.19 76 MET A CA 1
ATOM 572 C C . MET A 1 76 ? 8.727 1.068 3.528 1.00 98.19 76 MET A C 1
ATOM 574 O O . MET A 1 76 ? 7.767 0.606 2.915 1.00 98.19 76 MET A O 1
ATOM 578 N N . VAL A 1 77 ? 8.850 0.957 4.846 1.00 98.75 77 VAL A N 1
ATOM 579 C CA . VAL A 1 77 ? 7.749 0.497 5.695 1.00 98.75 77 VAL A CA 1
ATOM 580 C C . VAL A 1 77 ? 7.074 1.707 6.314 1.00 98.75 77 VAL A C 1
ATOM 582 O O . VAL A 1 77 ? 7.736 2.572 6.883 1.00 98.75 77 VAL A O 1
ATOM 585 N N . VAL A 1 78 ? 5.748 1.766 6.220 1.00 98.81 78 VAL A N 1
ATOM 586 C CA . VAL A 1 78 ? 4.955 2.824 6.853 1.00 98.81 78 VAL A CA 1
ATOM 587 C C . VAL A 1 78 ? 3.969 2.191 7.813 1.00 98.81 78 VAL A C 1
ATOM 589 O O . VAL A 1 78 ? 3.172 1.341 7.419 1.00 98.81 78 VAL A O 1
ATOM 592 N N . GLU A 1 79 ? 4.018 2.606 9.074 1.00 98.62 79 GLU A N 1
ATOM 593 C CA . GLU A 1 79 ? 2.981 2.280 10.045 1.00 98.62 79 GLU A CA 1
ATOM 594 C C . GLU A 1 79 ? 1.792 3.224 9.854 1.00 98.62 79 GLU A C 1
ATOM 596 O O . GLU A 1 79 ? 1.972 4.433 9.682 1.00 98.62 79 GLU A O 1
ATOM 601 N N . GLN A 1 80 ? 0.577 2.684 9.885 1.00 98.56 80 GLN A N 1
ATOM 602 C CA . GLN A 1 80 ? -0.654 3.412 9.603 1.00 98.56 80 GLN A CA 1
ATOM 603 C C . GLN A 1 80 ? -1.708 3.160 10.682 1.00 98.56 80 GLN A C 1
ATOM 605 O O . GLN A 1 80 ? -1.802 2.072 11.253 1.00 98.56 80 GLN A O 1
ATOM 610 N N . GLU A 1 81 ? -2.555 4.159 10.909 1.00 98.19 81 GLU A N 1
ATOM 611 C CA . GLU A 1 81 ? -3.876 3.951 11.503 1.00 98.19 81 GLU A CA 1
ATOM 612 C C . GLU A 1 81 ? -4.878 3.744 10.372 1.00 98.19 81 GLU A C 1
ATOM 614 O O . GLU A 1 81 ? -5.083 4.643 9.556 1.00 98.19 81 GLU A O 1
ATOM 619 N N . ALA A 1 82 ? -5.467 2.550 10.306 1.00 97.12 82 ALA A N 1
ATOM 620 C CA . ALA A 1 82 ? -6.435 2.183 9.286 1.00 97.12 82 ALA A CA 1
ATOM 621 C C . ALA A 1 82 ? -7.849 2.067 9.868 1.00 97.12 82 ALA A C 1
ATOM 623 O O . ALA A 1 82 ? -8.034 1.524 10.958 1.00 97.12 82 ALA A O 1
ATOM 624 N N . THR A 1 83 ? -8.845 2.545 9.129 1.00 97.31 83 THR A N 1
ATOM 625 C CA . THR A 1 83 ? -10.270 2.384 9.445 1.00 97.31 83 THR A CA 1
ATOM 626 C C . THR A 1 83 ? -11.029 1.858 8.235 1.00 97.31 83 THR A C 1
ATOM 628 O O . THR A 1 83 ? -10.644 2.094 7.086 1.00 97.31 83 THR A O 1
ATOM 631 N N . TRP A 1 84 ? -12.120 1.138 8.497 1.00 94.38 84 TRP A N 1
ATOM 632 C CA . TRP A 1 84 ? -13.027 0.623 7.473 1.00 94.38 84 TRP A CA 1
ATOM 633 C C . TRP A 1 84 ? -14.447 1.115 7.744 1.00 94.38 84 TRP A C 1
ATOM 635 O O . TRP A 1 84 ? -14.802 1.314 8.906 1.00 94.38 84 TRP A O 1
ATOM 645 N N . PRO A 1 85 ? -15.306 1.245 6.718 1.00 94.31 85 PRO A N 1
ATOM 646 C CA . PRO A 1 85 ? -16.685 1.679 6.924 1.00 94.31 85 PRO A CA 1
ATOM 647 C C . PRO A 1 85 ? -17.461 0.774 7.892 1.00 94.31 85 PRO A C 1
ATOM 649 O O . PRO A 1 85 ? -18.265 1.258 8.681 1.00 94.3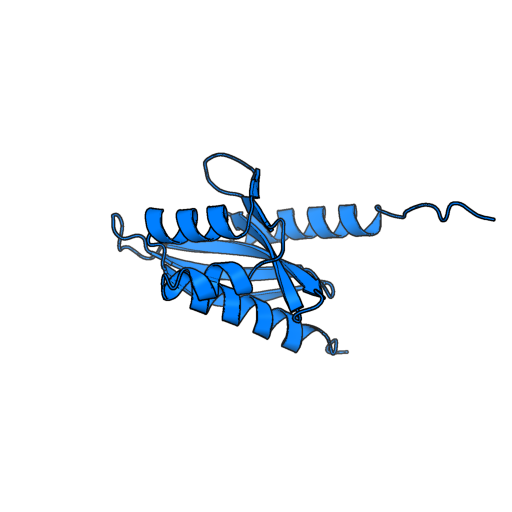1 85 PRO A O 1
ATOM 652 N N . GLN A 1 86 ? -17.198 -0.538 7.866 1.00 91.38 86 GLN A N 1
ATOM 653 C CA . GLN A 1 86 ? -17.870 -1.529 8.716 1.00 91.38 86 GLN A CA 1
ATOM 654 C C . GLN A 1 86 ? -17.215 -1.688 10.097 1.00 91.38 86 GLN A C 1
ATOM 656 O O . GLN A 1 86 ? -17.807 -2.294 10.985 1.00 91.38 86 GLN A O 1
ATOM 661 N N . ASN A 1 87 ? -15.999 -1.167 10.283 1.00 90.94 87 ASN A N 1
ATOM 662 C CA . ASN A 1 87 ? -15.304 -1.153 11.564 1.00 90.94 87 ASN A CA 1
ATOM 663 C C . ASN A 1 87 ? -14.538 0.173 11.712 1.00 90.94 87 ASN A C 1
ATOM 665 O O . ASN A 1 87 ? -13.385 0.275 11.272 1.00 90.94 87 ASN A O 1
ATOM 669 N N . PRO A 1 88 ? -15.176 1.199 12.302 1.00 89.19 88 PRO A N 1
ATOM 670 C CA . PRO A 1 88 ? -14.589 2.527 12.408 1.00 89.19 88 PRO A CA 1
ATOM 671 C C . PRO A 1 88 ? -13.504 2.615 13.487 1.00 89.19 88 PRO A C 1
ATOM 673 O O . PRO A 1 88 ? -12.826 3.638 13.566 1.00 89.19 88 PRO A O 1
ATO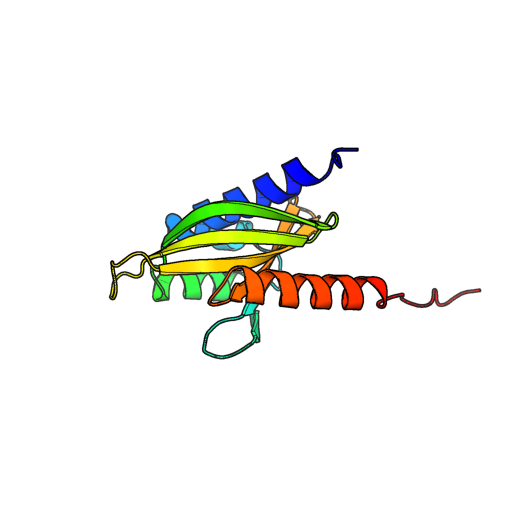M 676 N N . THR A 1 89 ? -13.320 1.582 14.318 1.00 95.12 89 THR A N 1
ATOM 677 C CA . THR A 1 89 ? -12.254 1.558 15.320 1.00 95.12 89 THR A CA 1
ATOM 678 C C . THR A 1 89 ? -10.890 1.533 14.622 1.00 95.12 89 THR A C 1
ATOM 680 O O . THR A 1 89 ? -10.609 0.591 13.873 1.00 95.12 89 THR A O 1
ATOM 683 N N . PRO A 1 90 ? -10.016 2.532 14.861 1.00 95.88 90 PRO A N 1
ATOM 684 C CA . PRO A 1 90 ? -8.691 2.556 14.260 1.00 95.88 90 PRO A CA 1
ATOM 685 C C . PRO A 1 90 ? -7.898 1.298 14.601 1.00 95.88 90 PRO A C 1
ATOM 687 O O . PRO A 1 90 ? -7.718 0.950 15.767 1.00 95.88 90 PRO A O 1
ATOM 690 N N . THR A 1 91 ? -7.401 0.626 13.569 1.00 96.25 91 THR A N 1
ATOM 691 C CA . THR A 1 91 ? -6.510 -0.526 13.696 1.00 96.25 91 THR A CA 1
ATOM 692 C C . THR A 1 91 ? -5.114 -0.118 13.264 1.00 96.25 91 THR A C 1
ATOM 694 O O . THR A 1 91 ? -4.925 0.433 12.177 1.00 96.25 91 THR A O 1
ATOM 697 N N . ARG A 1 92 ? -4.121 -0.397 14.109 1.00 97.75 92 ARG A N 1
ATOM 698 C CA . ARG A 1 92 ? -2.717 -0.173 13.767 1.00 97.75 92 ARG A CA 1
ATOM 699 C C . ARG A 1 92 ? -2.235 -1.284 12.842 1.00 97.75 92 ARG A C 1
ATOM 701 O O . ARG A 1 92 ? -2.359 -2.458 13.173 1.00 97.75 92 ARG A O 1
ATOM 708 N N . VAL A 1 93 ? -1.710 -0.902 11.687 1.00 97.56 93 VAL A N 1
ATOM 709 C CA . VAL A 1 93 ? -1.147 -1.808 10.678 1.00 97.56 93 VAL A CA 1
ATOM 710 C C . VAL A 1 93 ? 0.173 -1.237 10.175 1.00 97.56 93 VAL A C 1
ATOM 712 O O . VAL A 1 93 ? 0.493 -0.081 10.442 1.00 97.56 93 VAL A O 1
ATOM 715 N N . ALA A 1 94 ? 0.936 -2.025 9.428 1.00 98.50 94 ALA A N 1
ATOM 716 C CA . ALA A 1 94 ? 2.094 -1.513 8.707 1.00 98.50 94 ALA A CA 1
ATOM 717 C C . ALA A 1 94 ? 2.133 -2.083 7.293 1.00 98.50 94 ALA A C 1
ATOM 719 O O . ALA A 1 94 ? 1.764 -3.235 7.075 1.00 98.50 94 ALA A O 1
ATOM 720 N N . THR A 1 95 ? 2.570 -1.282 6.329 1.00 98.62 95 THR A N 1
ATOM 721 C CA . THR A 1 95 ? 2.618 -1.673 4.918 1.00 98.62 95 THR A CA 1
ATOM 722 C C . THR A 1 95 ? 4.038 -1.550 4.396 1.00 98.62 95 THR A C 1
ATOM 724 O O . THR A 1 95 ? 4.669 -0.504 4.556 1.00 98.62 95 THR A O 1
ATOM 727 N N . VAL A 1 96 ? 4.534 -2.617 3.765 1.00 98.69 96 VAL A N 1
ATOM 728 C CA . VAL A 1 96 ? 5.764 -2.562 2.968 1.00 98.69 96 VAL A CA 1
ATOM 729 C C . VAL A 1 96 ? 5.409 -1.971 1.612 1.00 98.69 96 VAL A C 1
ATOM 731 O O . VAL A 1 96 ? 4.601 -2.544 0.879 1.00 98.69 96 VAL A O 1
ATOM 734 N N . PHE A 1 97 ? 6.011 -0.838 1.280 1.00 98.50 97 PHE A N 1
ATOM 735 C CA . PHE A 1 97 ? 5.881 -0.198 -0.018 1.00 98.50 97 PHE A CA 1
ATOM 736 C C . PHE A 1 97 ? 7.134 -0.424 -0.852 1.00 98.50 97 PHE A C 1
ATOM 738 O O . PHE A 1 97 ? 8.252 -0.279 -0.350 1.00 98.50 97 PHE A O 1
ATOM 745 N N . ARG A 1 98 ? 6.936 -0.720 -2.139 1.00 97.25 98 ARG A N 1
ATOM 746 C CA . ARG A 1 98 ? 7.981 -0.620 -3.162 1.00 97.25 98 ARG A CA 1
ATOM 747 C C . ARG A 1 98 ? 7.629 0.485 -4.139 1.00 97.25 98 ARG A C 1
ATOM 749 O O . ARG A 1 98 ? 6.488 0.549 -4.594 1.00 97.25 98 ARG A O 1
ATOM 756 N N . ILE A 1 99 ? 8.612 1.299 -4.503 1.00 96.44 99 ILE A N 1
ATOM 757 C CA . ILE A 1 99 ? 8.484 2.284 -5.576 1.00 96.44 99 ILE A CA 1
ATOM 758 C C . ILE A 1 99 ? 9.296 1.884 -6.809 1.00 96.44 99 ILE A C 1
ATOM 760 O O . ILE A 1 99 ? 10.261 1.120 -6.726 1.00 96.44 99 ILE A O 1
ATOM 764 N N . SER A 1 100 ? 8.899 2.415 -7.956 1.00 92.38 100 SER A N 1
ATOM 765 C CA . SER A 1 100 ? 9.709 2.417 -9.170 1.00 92.38 100 SER A CA 1
ATOM 766 C C . SER A 1 100 ? 9.549 3.752 -9.870 1.00 92.38 100 SER A C 1
ATOM 768 O O . SER A 1 100 ? 8.477 4.358 -9.814 1.00 92.38 100 SER A O 1
ATOM 770 N N . ASP A 1 101 ? 10.583 4.165 -10.587 1.00 88.38 101 ASP A N 1
ATOM 771 C CA . ASP A 1 101 ? 10.436 5.201 -11.594 1.00 88.38 101 ASP A CA 1
ATOM 772 C C . ASP A 1 101 ? 9.670 4.609 -12.776 1.00 88.38 101 ASP A C 1
ATOM 774 O O . ASP A 1 101 ? 9.998 3.533 -13.284 1.00 88.38 101 ASP A O 1
ATOM 778 N N . ALA A 1 102 ? 8.599 5.285 -13.166 1.00 76.81 102 ALA A N 1
ATOM 779 C CA . ALA A 1 102 ? 7.837 5.016 -14.370 1.00 76.81 102 ALA A CA 1
ATOM 780 C C . ALA A 1 102 ? 7.958 6.215 -15.316 1.00 76.81 102 ALA A C 1
ATOM 782 O O . ALA A 1 102 ? 8.342 7.314 -14.917 1.00 76.81 102 ALA A O 1
ATOM 783 N N . ALA A 1 103 ? 7.543 6.042 -16.573 1.00 76.56 103 ALA A N 1
ATOM 784 C CA . ALA A 1 103 ? 7.559 7.117 -17.572 1.00 76.56 103 ALA A CA 1
ATOM 785 C C . ALA A 1 103 ? 6.785 8.384 -17.140 1.00 76.56 103 ALA A C 1
ATOM 787 O O . ALA A 1 103 ? 6.990 9.458 -17.696 1.00 76.56 103 ALA A O 1
ATOM 788 N N . ARG A 1 104 ? 5.881 8.258 -16.159 1.00 74.44 104 ARG A N 1
ATOM 789 C CA . ARG A 1 104 ? 5.043 9.343 -15.624 1.00 74.44 104 ARG A CA 1
ATOM 790 C C . ARG A 1 104 ? 5.508 9.863 -14.254 1.00 74.44 104 ARG A C 1
ATOM 792 O O . ARG A 1 104 ? 4.808 10.685 -13.673 1.00 74.44 104 ARG A O 1
ATOM 799 N N . GLY A 1 105 ? 6.652 9.396 -13.749 1.00 85.81 10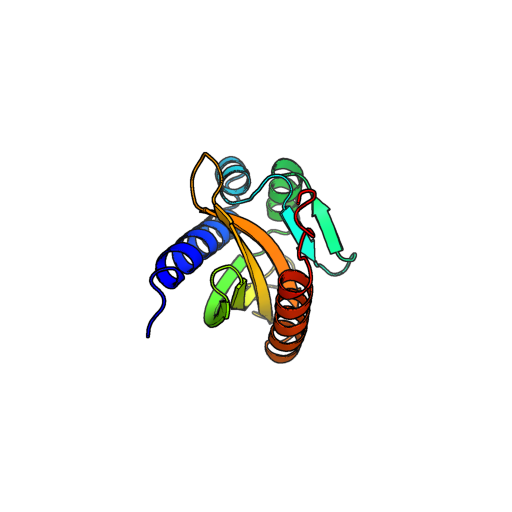5 GLY A N 1
ATOM 800 C CA . GLY A 1 105 ? 7.185 9.713 -12.421 1.00 85.81 105 GLY A CA 1
ATOM 801 C C . GLY A 1 105 ? 7.302 8.486 -11.515 1.00 85.81 105 GLY A C 1
ATOM 802 O O . GLY A 1 105 ? 7.033 7.358 -11.928 1.00 85.81 105 GLY A O 1
ATOM 803 N N . THR A 1 106 ? 7.719 8.706 -10.272 1.00 93.12 106 THR A N 1
ATOM 804 C CA . THR A 1 106 ? 7.862 7.654 -9.260 1.00 93.12 106 THR A CA 1
ATOM 805 C C . THR A 1 106 ? 6.491 7.207 -8.743 1.00 93.12 106 THR A C 1
ATOM 807 O O . THR A 1 106 ? 5.704 8.026 -8.271 1.00 93.12 106 THR A O 1
ATOM 810 N N . VAL A 1 107 ? 6.203 5.907 -8.817 1.00 96.25 107 VAL A N 1
ATOM 811 C CA . VAL A 1 107 ? 4.907 5.314 -8.433 1.00 96.25 107 VAL A CA 1
ATOM 812 C C . VAL A 1 107 ? 5.082 4.106 -7.516 1.00 96.25 107 VAL A C 1
ATOM 814 O O . VAL A 1 107 ? 6.142 3.475 -7.489 1.00 96.25 107 VAL A O 1
ATOM 817 N N . VAL A 1 108 ? 4.025 3.750 -6.781 1.00 98.12 108 VAL A N 1
ATOM 818 C CA . VAL A 1 108 ? 4.000 2.549 -5.933 1.00 98.12 108 VAL A CA 1
ATOM 819 C C . VAL A 1 108 ? 3.776 1.299 -6.789 1.00 98.12 108 VAL A C 1
ATOM 821 O O . VAL A 1 108 ? 2.764 1.175 -7.470 1.00 98.12 108 VAL A O 1
ATOM 824 N N . THR A 1 109 ? 4.695 0.338 -6.727 1.00 97.50 109 THR A N 1
ATOM 825 C CA . THR A 1 109 ? 4.622 -0.952 -7.445 1.00 97.50 109 THR A CA 1
ATOM 826 C C . THR A 1 109 ? 4.314 -2.134 -6.529 1.00 97.50 109 THR A C 1
ATOM 828 O O . THR A 1 109 ? 3.935 -3.200 -7.007 1.00 97.50 109 THR A O 1
ATOM 831 N N . ALA A 1 110 ? 4.420 -1.958 -5.209 1.00 98.12 110 ALA A N 1
ATOM 832 C CA . ALA A 1 110 ? 3.914 -2.927 -4.244 1.00 98.12 110 ALA A CA 1
ATOM 833 C C . ALA A 1 110 ? 3.395 -2.245 -2.975 1.00 98.12 110 ALA A C 1
ATOM 835 O O . ALA A 1 110 ? 4.005 -1.285 -2.505 1.00 98.12 110 ALA A O 1
ATOM 836 N N . ALA A 1 111 ? 2.309 -2.773 -2.411 1.00 98.31 111 ALA A N 1
ATOM 837 C CA . ALA A 1 111 ? 1.749 -2.383 -1.119 1.00 98.31 111 ALA A CA 1
ATOM 838 C C . ALA A 1 111 ? 1.347 -3.645 -0.336 1.00 98.31 111 ALA A C 1
ATOM 840 O O . ALA A 1 111 ? 0.288 -4.239 -0.561 1.00 98.31 111 ALA A O 1
ATOM 841 N N . LEU A 1 112 ? 2.221 -4.088 0.571 1.00 98.00 112 LEU A N 1
ATOM 842 C CA . LEU A 1 112 ? 2.084 -5.362 1.275 1.00 98.00 112 LEU A CA 1
ATOM 843 C C . LEU A 1 112 ? 1.716 -5.130 2.742 1.00 98.00 112 LEU A C 1
ATOM 845 O O . LEU A 1 112 ? 2.586 -4.900 3.586 1.00 98.00 112 LEU A O 1
ATOM 849 N N . ARG A 1 113 ? 0.414 -5.144 3.047 1.00 97.19 113 ARG A N 1
ATOM 850 C CA . ARG A 1 113 ? -0.090 -4.818 4.386 1.00 97.19 113 ARG A CA 1
ATOM 851 C C . ARG A 1 113 ? 0.089 -5.990 5.347 1.00 97.19 113 ARG A C 1
ATOM 853 O O . ARG A 1 113 ? -0.321 -7.111 5.061 1.00 97.19 113 ARG A O 1
ATOM 860 N N . GLN A 1 114 ? 0.613 -5.690 6.525 1.00 97.31 114 GLN A N 1
ATOM 861 C CA . GLN A 1 114 ? 0.858 -6.607 7.629 1.00 97.31 114 GLN A CA 1
ATOM 862 C C . GLN A 1 114 ? 0.119 -6.151 8.899 1.00 97.31 114 GLN A C 1
ATOM 864 O O . GLN A 1 114 ? -0.147 -4.955 9.068 1.00 97.31 114 GLN A O 1
ATOM 869 N N . PRO A 1 115 ? -0.214 -7.079 9.816 1.00 96.25 115 PRO A N 1
ATOM 870 C CA . PRO A 1 115 ? -0.947 -6.755 11.040 1.00 96.25 115 PRO A CA 1
ATOM 871 C C . PRO A 1 115 ? -0.096 -6.020 12.088 1.00 96.25 115 PRO A C 1
ATOM 873 O O . PRO A 1 115 ? -0.646 -5.496 13.048 1.00 96.25 115 PRO A O 1
ATOM 876 N N . SER A 1 116 ? 1.233 -5.981 11.938 1.00 97.12 116 SER A N 1
ATOM 877 C CA . SER A 1 116 ? 2.129 -5.284 12.867 1.00 97.12 116 SER A CA 1
ATOM 878 C C . SER A 1 116 ? 3.355 -4.695 12.168 1.00 97.12 116 SER A C 1
ATOM 880 O O . SER A 1 116 ? 3.783 -5.195 11.122 1.00 97.12 116 SER A O 1
ATOM 882 N N . LEU A 1 117 ? 3.964 -3.677 12.788 1.00 98.50 117 LEU A N 1
ATOM 883 C CA . LEU A 1 117 ? 5.233 -3.101 12.337 1.00 98.50 117 LEU A CA 1
ATOM 884 C C . LEU A 1 117 ? 6.343 -4.155 12.260 1.00 98.50 117 LEU A C 1
ATOM 886 O O . LEU A 1 117 ? 7.037 -4.228 11.253 1.00 98.50 117 LEU A O 1
ATOM 890 N N . ARG A 1 118 ? 6.466 -5.019 13.276 1.00 98.38 118 ARG A N 1
ATOM 891 C CA . ARG A 1 118 ? 7.480 -6.084 13.299 1.00 98.38 118 ARG A CA 1
ATOM 892 C C . ARG A 1 118 ? 7.363 -7.001 12.081 1.00 98.38 118 ARG A C 1
ATOM 894 O O . ARG A 1 118 ? 8.325 -7.143 11.342 1.00 98.38 118 ARG A O 1
ATOM 901 N N . SER A 1 119 ? 6.166 -7.529 11.819 1.00 98.12 119 SER A N 1
ATOM 902 C CA . SER A 1 119 ? 5.927 -8.380 10.643 1.00 98.12 119 SER A CA 1
ATOM 903 C C . SER A 1 119 ? 6.183 -7.660 9.313 1.00 98.12 119 SER A C 1
ATOM 905 O O . SER A 1 119 ? 6.609 -8.292 8.351 1.00 98.12 119 SER A O 1
ATOM 907 N N . ALA A 1 120 ? 5.944 -6.344 9.237 1.00 98.38 120 ALA A N 1
ATOM 908 C CA . ALA A 1 120 ? 6.267 -5.562 8.043 1.00 98.38 120 ALA A CA 1
ATOM 909 C C . ALA A 1 120 ? 7.778 -5.381 7.858 1.00 98.38 120 ALA A C 1
ATOM 911 O O . ALA A 1 120 ? 8.261 -5.512 6.739 1.00 98.38 120 ALA A O 1
ATOM 912 N N . LEU A 1 121 ? 8.524 -5.116 8.932 1.00 98.69 121 LEU A N 1
ATOM 913 C CA . LEU A 1 121 ? 9.983 -4.997 8.887 1.00 98.69 121 LEU A CA 1
ATOM 914 C C . LEU A 1 121 ? 10.646 -6.331 8.517 1.00 98.69 121 LEU A C 1
ATOM 916 O O . LEU A 1 121 ? 11.532 -6.342 7.665 1.00 98.69 121 LEU A O 1
ATOM 920 N N . ASP A 1 122 ? 10.168 -7.444 9.080 1.00 98.50 122 ASP A N 1
ATOM 921 C CA . ASP A 1 122 ? 10.650 -8.790 8.750 1.00 98.50 122 ASP A CA 1
ATOM 922 C C . ASP A 1 122 ? 10.416 -9.107 7.260 1.00 98.50 122 ASP A C 1
ATOM 924 O O . ASP A 1 122 ? 11.327 -9.547 6.556 1.00 98.50 122 ASP A O 1
ATOM 928 N N . LEU A 1 123 ? 9.218 -8.808 6.737 1.00 98.00 123 LEU A N 1
ATOM 929 C CA . LEU A 1 123 ? 8.919 -8.975 5.312 1.00 98.00 123 LEU A CA 1
ATOM 930 C C . LEU A 1 123 ? 9.772 -8.052 4.434 1.00 98.00 123 LEU A C 1
ATOM 932 O O . LEU A 1 123 ? 10.280 -8.481 3.402 1.00 98.00 123 LEU A O 1
ATOM 936 N N . ALA A 1 124 ? 9.947 -6.791 4.827 1.00 98.06 124 ALA A N 1
ATOM 937 C CA . ALA A 1 124 ? 10.727 -5.836 4.052 1.00 98.06 124 ALA A CA 1
ATOM 938 C C . ALA A 1 124 ? 12.210 -6.221 3.978 1.00 98.06 124 ALA A C 1
ATOM 940 O O . ALA A 1 124 ? 12.828 -6.032 2.931 1.00 98.06 124 ALA A O 1
ATOM 941 N N . PHE A 1 125 ? 12.759 -6.799 5.051 1.00 97.31 125 PHE A N 1
ATOM 942 C CA . PHE A 1 125 ? 14.090 -7.399 5.039 1.00 97.31 125 PHE A CA 1
ATOM 943 C C . PHE A 1 125 ? 14.173 -8.509 3.986 1.00 97.31 125 PHE A C 1
ATOM 945 O O . PHE A 1 125 ? 15.033 -8.445 3.115 1.00 97.31 125 PHE A O 1
ATOM 952 N N . ILE A 1 126 ? 13.231 -9.460 3.987 1.00 96.88 126 ILE A N 1
ATOM 953 C CA . ILE A 1 126 ? 13.193 -10.540 2.987 1.00 96.88 126 ILE A CA 1
ATOM 954 C C . ILE A 1 126 ? 13.102 -9.968 1.564 1.00 96.88 126 ILE A C 1
ATOM 956 O O . ILE A 1 126 ? 13.889 -10.346 0.701 1.00 96.88 126 ILE A O 1
ATOM 960 N N . CYS A 1 127 ? 12.196 -9.016 1.315 1.00 96.00 127 CYS A N 1
ATOM 961 C CA . CYS A 1 127 ? 12.056 -8.378 0.003 1.00 96.00 127 CYS A CA 1
ATOM 962 C C . CYS A 1 127 ? 13.343 -7.672 -0.453 1.00 96.00 127 CYS A C 1
ATOM 964 O O . CYS A 1 127 ? 13.658 -7.692 -1.643 1.00 96.00 127 CYS A O 1
ATOM 966 N N . ARG A 1 128 ? 14.078 -7.040 0.472 1.00 95.56 128 ARG A N 1
ATOM 967 C CA . ARG A 1 128 ? 15.367 -6.399 0.187 1.00 95.56 128 ARG A CA 1
ATOM 968 C C . ARG A 1 128 ? 16.415 -7.432 -0.216 1.00 95.56 128 ARG A C 1
ATOM 970 O O . ARG A 1 128 ? 17.067 -7.237 -1.235 1.00 95.56 128 ARG A O 1
ATOM 977 N N . GLU A 1 129 ? 16.552 -8.512 0.550 1.00 95.56 129 GLU A N 1
ATOM 978 C CA . GLU A 1 129 ? 17.551 -9.554 0.279 1.00 95.56 129 GLU A CA 1
ATOM 979 C C . GLU A 1 129 ? 17.261 -10.300 -1.027 1.00 95.56 129 GLU A C 1
ATOM 981 O O . GLU A 1 129 ? 18.172 -10.547 -1.814 1.00 95.56 129 GLU A O 1
ATOM 986 N N . MET A 1 130 ? 15.988 -10.594 -1.311 1.00 93.94 130 MET A N 1
ATOM 987 C CA . MET A 1 130 ? 15.592 -11.178 -2.596 1.00 93.94 130 MET A CA 1
ATOM 988 C C . MET A 1 130 ? 15.958 -10.250 -3.759 1.00 93.94 130 MET A C 1
ATOM 990 O O . MET A 1 130 ? 16.635 -10.665 -4.688 1.00 93.94 130 MET A O 1
ATOM 994 N N . ALA A 1 131 ? 15.615 -8.961 -3.671 1.00 89.75 131 ALA A N 1
ATOM 995 C CA . ALA A 1 131 ? 15.954 -8.003 -4.724 1.00 89.75 131 ALA A CA 1
ATOM 996 C C . ALA A 1 131 ? 17.471 -7.788 -4.891 1.00 89.75 131 ALA A C 1
ATOM 998 O O . ALA A 1 131 ? 17.918 -7.456 -5.982 1.00 89.75 131 ALA A O 1
ATOM 999 N N . ALA A 1 132 ? 18.257 -7.944 -3.822 1.00 89.12 132 ALA A N 1
ATOM 1000 C CA . ALA A 1 132 ? 19.714 -7.858 -3.879 1.00 89.12 132 ALA A CA 1
ATOM 1001 C C . ALA A 1 132 ? 20.356 -9.095 -4.524 1.00 89.12 132 ALA A C 1
ATOM 1003 O O . ALA A 1 132 ? 21.464 -8.993 -5.033 1.00 89.12 132 ALA A O 1
ATOM 1004 N N . THR A 1 133 ? 19.671 -10.242 -4.499 1.00 88.50 133 THR A N 1
ATOM 1005 C CA . THR A 1 133 ? 20.128 -11.504 -5.106 1.00 88.50 133 THR A CA 1
ATOM 1006 C C . THR A 1 133 ? 19.557 -11.740 -6.502 1.00 88.50 133 THR A C 1
ATOM 1008 O O . THR A 1 133 ? 20.103 -12.559 -7.241 1.00 88.50 133 THR A O 1
ATOM 1011 N N . ASP A 1 134 ? 18.548 -10.960 -6.904 1.00 81.62 134 ASP A N 1
ATOM 1012 C CA . ASP A 1 134 ? 18.128 -10.768 -8.294 1.00 81.62 134 ASP A CA 1
ATOM 1013 C C . ASP A 1 134 ? 19.201 -9.974 -9.064 1.00 81.62 134 ASP A C 1
ATOM 1015 O O . ASP A 1 134 ? 19.014 -8.845 -9.517 1.00 81.62 134 ASP A O 1
ATOM 1019 N N . HIS A 1 135 ? 20.373 -10.579 -9.214 1.00 63.72 135 HIS A N 1
ATOM 1020 C CA . HIS A 1 135 ? 21.287 -10.239 -10.282 1.00 63.72 135 HIS A CA 1
ATOM 1021 C C . HIS A 1 135 ? 20.801 -10.996 -11.515 1.00 63.72 135 HIS A C 1
ATOM 1023 O O . HIS A 1 135 ? 20.954 -12.214 -11.606 1.00 63.72 135 HIS A O 1
ATOM 1029 N N . THR A 1 136 ? 20.259 -10.291 -12.509 1.00 56.69 136 THR A N 1
ATOM 1030 C CA . THR A 1 136 ? 20.501 -10.739 -13.880 1.00 56.69 136 THR A CA 1
ATOM 1031 C C . THR A 1 136 ? 22.013 -10.843 -14.001 1.00 56.69 136 THR A C 1
ATOM 1033 O O . THR A 1 136 ? 22.695 -9.819 -14.015 1.00 56.69 136 THR A O 1
ATOM 1036 N N . ALA A 1 137 ? 22.541 -12.071 -14.010 1.00 50.00 137 ALA A N 1
ATOM 1037 C CA . ALA A 1 137 ? 23.815 -12.316 -14.654 1.00 50.00 137 ALA A CA 1
ATOM 1038 C C . ALA A 1 137 ? 23.713 -11.603 -15.997 1.00 50.00 137 ALA A C 1
ATOM 1040 O O . ALA A 1 137 ? 22.786 -11.892 -16.757 1.00 50.00 137 ALA A O 1
ATOM 1041 N N . ASP A 1 138 ? 24.565 -10.606 -16.208 1.00 46.38 138 ASP A N 1
ATOM 1042 C CA . ASP A 1 138 ? 24.696 -9.952 -17.496 1.00 46.38 138 ASP A CA 1
ATOM 1043 C C . ASP A 1 138 ? 24.876 -11.080 -18.518 1.00 46.38 138 ASP A C 1
ATOM 1045 O O . ASP A 1 138 ? 25.860 -11.830 -18.421 1.00 46.38 138 ASP A O 1
ATOM 1049 N N . PRO A 1 139 ? 23.912 -11.339 -19.420 1.00 48.41 139 PRO A N 1
ATOM 1050 C CA . PRO A 1 139 ? 24.214 -12.197 -20.531 1.00 48.41 139 PRO A CA 1
ATOM 1051 C C . PRO A 1 139 ? 25.097 -11.330 -21.420 1.00 48.41 139 PRO A C 1
ATOM 1053 O O . PRO A 1 139 ? 24.563 -10.515 -22.171 1.00 48.41 139 PRO A O 1
ATOM 1056 N N . LEU A 1 140 ? 26.413 -11.557 -21.293 1.00 50.88 140 LEU A N 1
ATOM 1057 C CA . LEU A 1 140 ? 27.559 -11.086 -22.093 1.00 50.88 140 LEU A CA 1
ATOM 1058 C C . LEU A 1 140 ? 28.496 -10.160 -21.285 1.00 50.88 140 LEU A C 1
ATOM 1060 O O . LEU A 1 140 ? 28.089 -9.092 -20.851 1.00 50.88 140 LEU A O 1
ATOM 1064 N N . ALA A 1 141 ? 29.766 -10.476 -21.004 1.00 42.88 141 ALA A N 1
ATOM 1065 C CA . ALA A 1 141 ? 30.724 -11.350 -21.703 1.00 42.88 141 ALA A CA 1
ATOM 1066 C C . ALA A 1 141 ? 30.771 -11.135 -23.222 1.00 42.88 141 ALA A C 1
ATOM 1068 O O . ALA A 1 141 ? 29.912 -11.699 -23.927 1.00 42.88 141 ALA A O 1
#

Organism: NCBI:txid33889